Protein AF-A0A0E2Z113-F1 (afdb_monomer_lite)

Secondary structure (DSSP, 8-state):
-TT-S-TTS-HHHIIIII-HHHHHHHH---HHHHHHHHTTTSS-HHHHHHHHHHHHHHHHHHHHTTT--TTTT--EE-SS-EE-HHHHHHHHS---TT--

Radius of gyration: 14.97 Å; chains: 1; bounding box: 35×29×43 Å

pLDDT: mean 90.18, std 9.22, range [44.09, 97.31]

Sequence (100 aa):
MYLTDYRERTLKDVITQLEPGLFKKVTGLTQPDFQLLVSPRIFNSALMNDAVYKLKRYEDASLSYTGINPHEGEDVGLYDTVLSEKEVKIVYENIPAHAA

Foldseek 3Di:
DPPDPPQQAAQQCCCQPVPVVVVCVVPVDHPVRVVVCPVVPVPPQVVQQVVQVVVVVVVQVVQVVVVDRPQPQHWHHTNHDTHGPLRCCVPPVVDDSPPD

Structure (mmCIF, N/CA/C/O backbone):
data_AF-A0A0E2Z113-F1
#
_entry.id   AF-A0A0E2Z113-F1
#
loop_
_atom_site.group_PDB
_atom_site.id
_atom_site.type_symbol
_atom_site.label_atom_id
_atom_site.label_alt_id
_atom_site.label_comp_id
_atom_site.label_asym_id
_atom_site.label_entity_id
_atom_site.label_seq_id
_atom_site.pdbx_PDB_ins_code
_atom_site.Cartn_x
_atom_site.Cartn_y
_atom_site.Cartn_z
_atom_site.occupancy
_atom_site.B_iso_or_equiv
_atom_site.auth_seq_id
_atom_site.auth_comp_id
_atom_site.auth_asym_id
_atom_site.auth_atom_id
_atom_site.pdbx_PDB_model_num
ATOM 1 N N . MET A 1 1 ? 2.444 -7.348 2.155 1.00 77.06 1 MET A N 1
ATOM 2 C CA . MET A 1 1 ? 3.659 -7.830 1.473 1.00 77.06 1 MET A CA 1
ATOM 3 C C . MET A 1 1 ? 4.112 -9.171 2.028 1.00 77.06 1 MET A C 1
ATOM 5 O O . MET A 1 1 ? 3.849 -10.143 1.358 1.00 77.06 1 MET A O 1
ATOM 9 N N . TYR A 1 2 ? 4.668 -9.268 3.241 1.00 86.25 2 TYR A N 1
ATOM 10 C CA . TYR A 1 2 ? 5.238 -10.541 3.740 1.00 86.25 2 TYR A CA 1
ATOM 11 C C . TYR A 1 2 ? 4.255 -11.546 4.358 1.00 86.25 2 TYR A C 1
ATOM 13 O O . TYR A 1 2 ? 4.590 -12.710 4.534 1.00 86.25 2 TYR A O 1
ATOM 21 N N . LEU A 1 3 ? 3.076 -11.084 4.780 1.00 91.88 3 LEU A N 1
ATOM 22 C CA . LEU A 1 3 ? 2.113 -11.892 5.544 1.00 91.88 3 LEU A CA 1
ATOM 23 C C . LEU A 1 3 ? 0.885 -12.305 4.722 1.00 91.88 3 LEU A C 1
ATOM 25 O O . LEU A 1 3 ? -0.092 -12.766 5.299 1.00 91.88 3 LEU A O 1
ATOM 29 N N . THR A 1 4 ? 0.911 -12.059 3.414 1.00 92.75 4 THR A N 1
ATOM 30 C CA . THR A 1 4 ? -0.223 -12.225 2.503 1.00 92.75 4 THR A CA 1
ATOM 31 C C . THR A 1 4 ? 0.264 -12.841 1.204 1.00 92.75 4 THR A C 1
ATOM 33 O O . THR A 1 4 ? 1.306 -12.427 0.694 1.00 92.75 4 THR A O 1
ATOM 36 N N . ASP A 1 5 ? -0.518 -13.756 0.640 1.00 92.75 5 ASP A N 1
ATOM 37 C CA . ASP A 1 5 ? -0.265 -14.310 -0.695 1.00 92.75 5 ASP A CA 1
ATOM 38 C C . ASP A 1 5 ? -0.701 -13.337 -1.808 1.00 92.75 5 ASP A C 1
ATOM 40 O O . ASP A 1 5 ? -0.353 -13.497 -2.973 1.00 92.75 5 ASP A O 1
ATOM 44 N N . TYR A 1 6 ? -1.427 -12.268 -1.462 1.00 94.69 6 TYR A N 1
ATOM 45 C CA . TYR A 1 6 ? -1.913 -11.257 -2.402 1.00 94.69 6 TYR A CA 1
ATOM 46 C C . TYR A 1 6 ? -0.925 -10.094 -2.574 1.00 94.69 6 TYR A C 1
ATOM 48 O O . TYR A 1 6 ? -1.343 -8.939 -2.689 1.00 94.69 6 TYR A O 1
ATOM 56 N N . ARG A 1 7 ? 0.389 -10.370 -2.565 1.00 93.06 7 ARG A N 1
ATOM 57 C CA . ARG A 1 7 ? 1.453 -9.345 -2.598 1.00 93.06 7 ARG A CA 1
ATOM 58 C C . ARG A 1 7 ? 1.273 -8.356 -3.750 1.00 93.06 7 ARG A C 1
ATOM 60 O O . ARG A 1 7 ? 1.441 -7.158 -3.528 1.00 93.06 7 ARG A O 1
ATOM 67 N N . GLU A 1 8 ? 0.902 -8.847 -4.932 1.00 95.00 8 GLU A N 1
ATOM 68 C CA . GLU A 1 8 ? 0.750 -8.053 -6.160 1.00 95.00 8 GLU A CA 1
ATOM 69 C C . GLU A 1 8 ? -0.658 -7.499 -6.409 1.00 95.00 8 GLU A C 1
ATOM 71 O O . GLU A 1 8 ? -0.930 -6.874 -7.433 1.00 95.00 8 GLU A O 1
ATOM 76 N N . ARG A 1 9 ? -1.570 -7.641 -5.443 1.00 96.19 9 ARG A N 1
ATOM 77 C CA . ARG A 1 9 ? -2.796 -6.832 -5.408 1.00 96.19 9 ARG A CA 1
ATOM 78 C C . ARG A 1 9 ? -2.505 -5.470 -4.785 1.00 96.19 9 ARG A C 1
ATOM 80 O O . ARG A 1 9 ? -1.490 -5.281 -4.117 1.00 96.19 9 ARG A O 1
ATOM 87 N N . THR A 1 10 ? -3.412 -4.511 -4.979 1.00 96.88 10 THR A N 1
ATOM 88 C CA . THR A 1 10 ? -3.267 -3.212 -4.315 1.00 96.88 10 THR A CA 1
ATOM 89 C C . THR A 1 10 ? -3.334 -3.402 -2.800 1.00 96.88 10 THR A C 1
ATOM 91 O O . THR A 1 10 ? -4.167 -4.158 -2.290 1.00 96.88 10 THR A O 1
ATOM 94 N N . LEU A 1 11 ? -2.473 -2.711 -2.051 1.00 95.56 11 LEU A N 1
ATOM 95 C CA . LEU A 1 11 ? -2.482 -2.790 -0.589 1.00 95.56 11 LEU A CA 1
ATOM 96 C C . LEU A 1 11 ? -3.854 -2.396 -0.024 1.00 95.56 11 LEU A C 1
ATOM 98 O O . LEU A 1 11 ? -4.318 -2.979 0.955 1.00 95.56 11 LEU A O 1
ATOM 102 N N . LYS A 1 12 ? -4.525 -1.436 -0.663 1.00 95.44 12 LYS A N 1
ATOM 103 C CA . LYS A 1 12 ? -5.878 -1.016 -0.309 1.00 95.44 12 LYS A CA 1
ATOM 104 C C . LYS A 1 12 ? -6.892 -2.155 -0.449 1.00 95.44 12 LYS A C 1
ATOM 106 O O . LYS A 1 12 ? -7.703 -2.331 0.461 1.00 95.44 12 LYS A O 1
ATOM 111 N N . ASP A 1 13 ? -6.834 -2.954 -1.511 1.00 96.06 13 ASP A N 1
ATOM 112 C CA . ASP A 1 13 ? -7.718 -4.117 -1.680 1.00 96.06 13 ASP A CA 1
ATOM 113 C C . ASP A 1 13 ? -7.380 -5.237 -0.698 1.00 96.06 13 ASP A C 1
ATOM 115 O O . ASP A 1 13 ? -8.287 -5.869 -0.157 1.00 96.06 13 ASP A O 1
ATOM 119 N N . VAL A 1 14 ? -6.097 -5.442 -0.389 1.00 95.94 14 VAL A N 1
ATOM 120 C CA . VAL A 1 14 ? -5.690 -6.395 0.654 1.00 95.94 14 VAL A CA 1
ATOM 121 C C . VAL A 1 14 ? -6.298 -6.009 2.004 1.00 95.94 14 VAL A C 1
ATOM 123 O O . VAL A 1 14 ? -6.859 -6.855 2.697 1.00 95.94 14 VAL A O 1
ATOM 126 N N . ILE A 1 15 ? -6.258 -4.722 2.354 1.00 94.88 15 ILE A N 1
ATOM 127 C CA . ILE A 1 15 ? -6.796 -4.205 3.620 1.00 94.88 15 ILE A CA 1
ATOM 128 C C . ILE A 1 15 ? -8.329 -4.253 3.665 1.00 94.88 15 ILE A C 1
ATOM 130 O O . ILE A 1 15 ? -8.902 -4.533 4.718 1.00 94.88 15 ILE A O 1
ATOM 134 N N . THR A 1 16 ? -9.003 -3.937 2.559 1.00 95.31 16 THR A N 1
ATOM 135 C CA . THR A 1 16 ? -10.460 -3.709 2.561 1.00 95.31 16 THR A CA 1
ATOM 136 C C . THR A 1 16 ? -11.278 -4.911 2.095 1.00 95.31 16 THR A C 1
ATOM 138 O O . THR A 1 16 ? -12.406 -5.087 2.549 1.00 95.31 16 THR A O 1
ATOM 141 N N . GLN 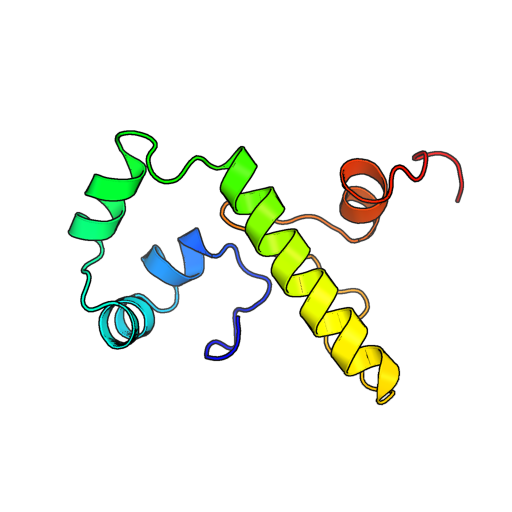A 1 17 ? -10.729 -5.759 1.226 1.00 95.38 17 GLN A N 1
ATOM 142 C CA . GLN A 1 17 ? -11.484 -6.819 0.553 1.00 95.38 17 GLN A CA 1
ATOM 143 C C . GLN A 1 17 ? -10.912 -8.211 0.820 1.00 95.38 17 GLN A C 1
ATOM 145 O O . GLN A 1 17 ? -11.658 -9.106 1.209 1.00 95.38 17 GLN A O 1
ATOM 150 N N . LEU A 1 18 ? -9.605 -8.403 0.624 1.00 96.38 18 LEU A N 1
ATOM 151 C CA . LEU A 1 18 ? -9.014 -9.745 0.600 1.00 96.38 18 LEU A CA 1
ATOM 152 C C . LEU A 1 18 ? -8.714 -10.265 2.007 1.00 96.38 18 LEU A C 1
ATOM 154 O O . LEU A 1 18 ? -9.104 -11.377 2.348 1.00 96.38 18 LEU A O 1
ATOM 158 N N . GLU A 1 19 ? -8.055 -9.459 2.844 1.00 96.44 19 GLU A N 1
ATOM 159 C CA . GLU A 1 19 ? -7.602 -9.883 4.173 1.00 96.44 19 GLU A CA 1
ATOM 160 C C . GLU A 1 19 ? -7.783 -8.804 5.263 1.00 96.44 19 GLU A C 1
ATOM 162 O O . GLU A 1 19 ? -6.845 -8.473 6.001 1.00 96.44 19 GLU A O 1
ATOM 167 N N . PRO A 1 20 ? -9.009 -8.286 5.476 1.00 95.81 20 PRO A N 1
ATOM 168 C CA . PRO A 1 20 ? -9.261 -7.283 6.515 1.00 95.81 20 PRO A CA 1
ATOM 169 C C . PRO A 1 20 ? -8.943 -7.788 7.934 1.00 95.81 20 PRO A C 1
ATOM 171 O O . PRO A 1 20 ? -8.573 -7.010 8.817 1.00 95.81 20 PRO A O 1
ATOM 174 N N . GLY A 1 21 ? -9.050 -9.102 8.165 1.00 96.62 21 GLY A N 1
ATOM 175 C CA . GLY A 1 21 ? -8.669 -9.729 9.431 1.00 96.62 21 GLY A CA 1
ATOM 176 C C . GLY A 1 21 ? -7.165 -9.649 9.710 1.00 96.62 21 GLY A C 1
ATOM 177 O O . GLY A 1 21 ? -6.771 -9.396 10.850 1.00 96.62 21 GLY A O 1
ATOM 178 N N . LEU A 1 22 ? -6.328 -9.798 8.676 1.00 95.81 22 LEU A N 1
ATOM 179 C CA . LEU A 1 22 ? -4.877 -9.661 8.793 1.00 95.81 22 LEU A CA 1
ATOM 180 C C . LEU A 1 22 ? -4.496 -8.217 9.132 1.00 95.81 22 LEU A C 1
ATOM 182 O O . LEU A 1 22 ? -3.714 -7.996 10.056 1.00 95.81 22 LEU A O 1
ATOM 186 N N . PHE A 1 23 ? -5.104 -7.236 8.455 1.00 95.62 23 PHE A N 1
ATOM 187 C CA . PHE A 1 23 ? -4.889 -5.818 8.755 1.00 95.62 23 PHE A CA 1
ATOM 188 C C . PHE A 1 23 ? -5.205 -5.493 10.220 1.00 95.62 23 PHE A C 1
ATOM 190 O O . PHE A 1 23 ? -4.368 -4.908 10.914 1.00 95.62 23 PHE A O 1
ATOM 197 N N . LYS A 1 24 ? -6.364 -5.943 10.721 1.00 96.75 24 LYS A N 1
ATOM 198 C CA . LYS A 1 24 ? -6.744 -5.752 12.127 1.00 96.75 24 LYS A CA 1
ATOM 199 C C . LYS A 1 24 ? -5.785 -6.454 13.084 1.00 96.75 24 LYS A C 1
ATOM 201 O O . LYS A 1 24 ? -5.440 -5.890 14.116 1.00 96.75 24 LYS A O 1
ATOM 206 N N . LYS A 1 25 ? -5.331 -7.665 12.757 1.00 97.00 25 LYS A N 1
ATOM 207 C CA . LYS A 1 25 ? -4.379 -8.413 13.590 1.00 97.00 25 LYS A CA 1
ATOM 208 C C . LYS A 1 25 ? -3.029 -7.700 13.712 1.00 97.00 25 LYS A C 1
ATOM 210 O O . LYS A 1 25 ? -2.450 -7.705 14.791 1.00 97.00 25 LYS A O 1
ATOM 215 N N . VAL A 1 26 ? -2.533 -7.111 12.624 1.00 95.25 26 VAL A N 1
ATOM 216 C CA . VAL A 1 26 ? -1.212 -6.461 12.585 1.00 95.25 26 VAL A CA 1
ATOM 217 C C . VAL A 1 26 ? -1.250 -5.045 13.160 1.00 95.25 26 VAL A C 1
ATOM 219 O O . VAL A 1 26 ? -0.330 -4.652 13.867 1.00 95.25 26 VAL A O 1
ATOM 222 N N . THR A 1 27 ? -2.297 -4.272 12.863 1.00 94.50 27 THR A N 1
ATOM 223 C CA . THR A 1 27 ? -2.363 -2.841 13.217 1.00 94.50 27 THR A CA 1
ATOM 224 C C . THR A 1 27 ? -3.255 -2.539 14.419 1.00 94.50 27 THR A C 1
ATOM 226 O O . THR A 1 27 ? -3.157 -1.462 14.999 1.00 94.50 27 THR A O 1
ATOM 229 N N . GLY A 1 28 ? -4.159 -3.453 14.776 1.00 97.00 28 GLY A N 1
ATOM 230 C CA . GLY A 1 28 ? -5.238 -3.210 15.734 1.00 97.00 28 GLY A CA 1
ATOM 231 C C . GLY A 1 28 ? -6.418 -2.402 15.174 1.00 97.00 28 GLY A C 1
ATOM 232 O O . GLY A 1 28 ? -7.436 -2.291 15.853 1.00 97.00 28 GLY A O 1
ATOM 233 N N . LEU A 1 29 ? -6.320 -1.871 13.950 1.00 96.38 29 LEU A N 1
ATOM 234 C CA . LEU A 1 29 ? -7.321 -0.985 13.353 1.00 96.38 29 LEU A CA 1
ATOM 235 C C . LEU A 1 29 ? -8.415 -1.752 12.603 1.00 96.38 29 LEU A C 1
ATOM 237 O O . LEU A 1 29 ? -8.186 -2.813 12.019 1.00 96.38 29 LEU A O 1
ATOM 241 N N . THR A 1 30 ? -9.623 -1.196 12.591 1.00 96.12 30 THR A N 1
ATOM 242 C CA . THR A 1 30 ? -10.744 -1.703 11.791 1.00 96.12 30 THR A CA 1
ATOM 243 C C . THR A 1 30 ? -10.797 -1.041 10.409 1.00 96.12 30 THR A C 1
ATOM 245 O O . THR A 1 30 ? -10.127 -0.042 10.150 1.00 96.12 30 THR A O 1
ATOM 248 N N . GLN A 1 31 ? -11.610 -1.582 9.494 1.00 93.94 31 GLN A N 1
ATOM 249 C CA . GLN A 1 31 ? -11.822 -0.954 8.183 1.00 93.94 31 GLN A CA 1
ATOM 250 C C . GLN A 1 31 ? -12.418 0.468 8.281 1.00 93.94 31 GLN A C 1
ATOM 252 O O . GLN A 1 31 ? -11.941 1.345 7.558 1.00 93.94 31 GLN A O 1
ATOM 257 N N . PRO A 1 32 ? -13.398 0.751 9.170 1.00 95.44 32 PRO A N 1
ATOM 258 C CA . PRO A 1 32 ? -13.821 2.124 9.444 1.00 95.44 32 PRO A CA 1
ATOM 259 C C . PRO A 1 32 ? -12.678 3.047 9.882 1.00 95.44 32 PRO A C 1
ATOM 261 O O . PRO A 1 32 ? -12.562 4.147 9.347 1.00 95.44 32 PRO A O 1
ATOM 264 N N . ASP A 1 33 ? -11.796 2.596 10.782 1.00 94.69 33 ASP A N 1
ATOM 265 C CA . ASP A 1 33 ? -10.642 3.395 11.226 1.00 94.69 33 ASP A CA 1
ATOM 266 C C . ASP A 1 33 ? -9.698 3.695 10.059 1.00 94.69 33 ASP A C 1
ATOM 268 O O . ASP A 1 33 ? -9.259 4.829 9.875 1.00 94.69 33 ASP A O 1
ATOM 272 N N . PHE A 1 34 ? -9.433 2.694 9.214 1.00 93.31 34 PHE A N 1
ATOM 273 C CA . PHE A 1 34 ? -8.649 2.883 7.998 1.00 93.31 34 PHE A CA 1
ATOM 274 C C . PHE A 1 34 ? -9.274 3.943 7.082 1.00 93.31 34 PHE A C 1
ATOM 276 O O . PHE A 1 34 ? -8.567 4.827 6.598 1.00 93.31 34 PHE A O 1
ATOM 283 N N . GLN A 1 35 ? -10.596 3.930 6.891 1.00 91.94 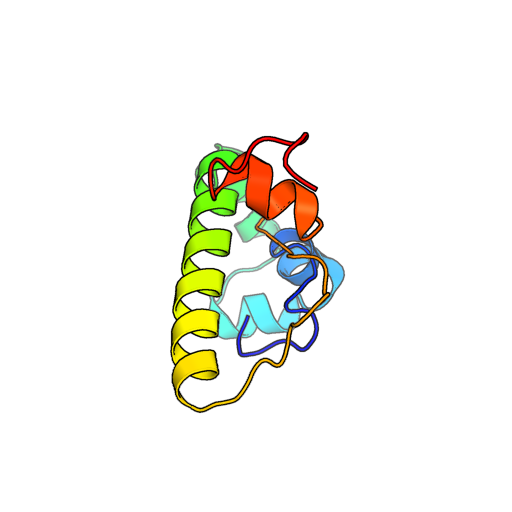35 GLN A N 1
ATOM 284 C CA . GLN A 1 35 ? -11.268 4.947 6.077 1.00 91.94 35 GLN A CA 1
ATOM 285 C C . GLN A 1 35 ? -11.193 6.352 6.680 1.00 91.94 35 GLN A C 1
ATOM 287 O O . GLN A 1 35 ? -11.080 7.330 5.935 1.00 91.94 35 GLN A O 1
ATOM 292 N N . LEU A 1 36 ? -11.185 6.475 8.009 1.00 93.50 36 LEU A N 1
ATOM 293 C CA . LEU A 1 36 ? -10.952 7.754 8.683 1.00 93.50 36 LEU A CA 1
ATOM 294 C C . LEU A 1 36 ? -9.530 8.287 8.470 1.00 93.50 36 LEU A C 1
ATOM 296 O O . LEU A 1 36 ? -9.342 9.497 8.509 1.00 93.50 36 LEU A O 1
ATOM 300 N N . LEU A 1 37 ? -8.545 7.425 8.203 1.00 90.12 37 LEU A N 1
ATOM 301 C CA . LEU A 1 37 ? -7.183 7.837 7.840 1.00 90.12 37 LEU A CA 1
ATOM 302 C C . LEU A 1 37 ? -7.068 8.201 6.351 1.00 90.12 37 LEU A C 1
ATOM 304 O O . LEU A 1 37 ? -6.362 9.139 5.980 1.00 90.12 37 LEU A O 1
ATOM 308 N N . VAL A 1 38 ? -7.796 7.502 5.480 1.00 89.94 38 VAL A N 1
ATOM 309 C CA . VAL A 1 38 ? -7.805 7.789 4.037 1.00 89.94 38 VAL A CA 1
ATOM 310 C C . VAL A 1 38 ? -8.532 9.104 3.727 1.00 89.94 38 VAL A C 1
ATOM 312 O O . VAL A 1 38 ? -8.042 9.907 2.934 1.00 89.94 38 VAL A O 1
ATOM 315 N N . SER A 1 39 ? -9.672 9.361 4.373 1.00 88.81 39 SER A N 1
ATOM 316 C CA . SER A 1 39 ? -10.552 10.509 4.086 1.00 88.81 39 SER A CA 1
ATOM 317 C C . SER A 1 39 ? -9.869 11.888 4.168 1.00 88.81 39 SER A C 1
ATOM 319 O O . SER A 1 39 ? -9.990 12.663 3.217 1.00 88.81 39 SER A O 1
ATOM 321 N N . PRO A 1 40 ? -9.103 12.223 5.226 1.00 89.31 40 PRO A N 1
ATOM 322 C CA . PRO A 1 40 ? -8.360 13.482 5.314 1.00 89.31 40 PRO A CA 1
ATOM 323 C C . PRO A 1 40 ? -7.061 13.488 4.488 1.00 89.31 40 PRO A C 1
ATOM 325 O O . PRO A 1 40 ? -6.244 14.390 4.656 1.00 89.31 40 PRO A O 1
ATOM 328 N N . ARG A 1 41 ? -6.841 12.499 3.605 1.00 86.94 41 ARG A N 1
ATOM 329 C CA . ARG A 1 41 ? -5.607 12.309 2.820 1.00 86.94 41 ARG A CA 1
ATOM 330 C C . ARG A 1 41 ? -4.340 12.152 3.666 1.00 86.94 41 ARG A C 1
ATOM 332 O O . ARG A 1 41 ? -3.252 12.462 3.181 1.00 86.94 41 ARG A O 1
ATOM 339 N N . ILE A 1 42 ? -4.450 11.632 4.893 1.00 88.56 42 ILE A N 1
ATOM 340 C CA . ILE A 1 42 ? -3.260 11.219 5.659 1.00 88.56 42 ILE A CA 1
ATOM 341 C C . ILE A 1 42 ? -2.506 10.153 4.852 1.00 88.56 42 ILE A C 1
ATOM 343 O O . ILE A 1 42 ? -1.289 10.230 4.703 1.00 88.56 42 ILE A O 1
ATOM 347 N N . PHE A 1 43 ? -3.240 9.224 4.234 1.00 88.81 43 PHE A N 1
ATOM 348 C CA . PHE A 1 43 ? -2.706 8.358 3.186 1.00 88.81 43 PHE A CA 1
ATOM 349 C C . PHE A 1 43 ? -2.898 8.998 1.813 1.00 88.81 43 PHE A C 1
ATOM 351 O O . PHE A 1 43 ? -3.918 8.831 1.149 1.00 88.81 43 PHE A O 1
ATOM 358 N N . ASN A 1 44 ? -1.893 9.764 1.397 1.00 91.62 44 ASN A N 1
ATOM 359 C CA . ASN A 1 44 ? -1.813 10.296 0.045 1.00 91.62 44 ASN A CA 1
ATOM 360 C C . ASN A 1 44 ? -1.415 9.181 -0.934 1.00 91.62 44 ASN A C 1
ATOM 362 O O . ASN A 1 44 ? -0.299 8.672 -0.854 1.00 91.62 44 ASN A O 1
ATOM 366 N N . SER A 1 45 ? -2.294 8.844 -1.881 1.00 93.31 45 SER A N 1
ATOM 367 C CA . SER A 1 45 ? -2.069 7.752 -2.837 1.00 93.31 45 SER A CA 1
ATOM 368 C C . SER A 1 45 ? -0.761 7.857 -3.619 1.00 93.31 45 SER A C 1
ATOM 370 O O . SER A 1 45 ? -0.077 6.854 -3.772 1.00 93.31 45 SER A O 1
ATOM 372 N N . ALA A 1 46 ? -0.368 9.048 -4.081 1.00 92.50 46 ALA A N 1
ATOM 373 C CA . ALA A 1 46 ? 0.852 9.200 -4.875 1.00 92.50 46 ALA A CA 1
ATOM 374 C C . ALA A 1 46 ? 2.105 8.876 -4.048 1.00 92.50 46 ALA A C 1
ATOM 376 O O . ALA A 1 46 ? 2.956 8.103 -4.485 1.00 92.50 46 ALA A O 1
ATOM 377 N N . LEU A 1 47 ? 2.179 9.411 -2.824 1.00 94.56 47 LEU A N 1
ATOM 378 C CA . LEU A 1 47 ? 3.281 9.124 -1.902 1.00 94.56 47 LEU A CA 1
ATOM 379 C C . LEU A 1 47 ? 3.273 7.662 -1.446 1.00 94.56 47 LEU A C 1
ATOM 381 O O . LEU A 1 47 ? 4.327 7.046 -1.332 1.00 94.56 47 LEU A O 1
ATOM 385 N N . MET A 1 48 ? 2.090 7.095 -1.209 1.00 96.19 48 MET A N 1
ATOM 386 C CA . MET A 1 48 ? 1.951 5.702 -0.794 1.00 96.19 48 MET A CA 1
ATOM 387 C C . MET A 1 48 ? 2.323 4.727 -1.914 1.00 96.19 48 MET A C 1
ATOM 389 O O . MET A 1 48 ? 3.004 3.744 -1.641 1.00 96.19 48 MET A O 1
ATOM 393 N N . ASN A 1 49 ? 1.943 4.997 -3.166 1.00 96.62 49 ASN A N 1
ATOM 394 C CA . ASN A 1 49 ? 2.339 4.179 -4.314 1.00 96.62 49 ASN A CA 1
ATOM 395 C C . ASN A 1 49 ? 3.861 4.165 -4.484 1.00 96.62 49 ASN A C 1
ATOM 397 O O . ASN A 1 49 ? 4.452 3.096 -4.608 1.00 96.62 49 ASN A O 1
ATOM 401 N N . ASP A 1 50 ? 4.501 5.334 -4.410 1.00 95.62 50 ASP A N 1
ATOM 402 C CA . ASP A 1 50 ? 5.961 5.456 -4.454 1.00 95.62 50 ASP A CA 1
ATOM 403 C C . ASP A 1 50 ? 6.650 4.726 -3.286 1.00 95.62 50 ASP A C 1
ATOM 405 O O . ASP A 1 50 ? 7.612 3.985 -3.491 1.00 95.62 50 ASP A O 1
ATOM 409 N N . ALA A 1 51 ? 6.128 4.866 -2.064 1.00 95.50 51 ALA A N 1
ATOM 410 C CA . ALA A 1 51 ? 6.673 4.192 -0.889 1.00 95.50 51 ALA A CA 1
ATOM 411 C C . ALA A 1 51 ? 6.543 2.661 -0.971 1.00 95.50 51 ALA A C 1
ATOM 413 O O . ALA A 1 51 ? 7.509 1.950 -0.687 1.00 95.50 51 ALA A O 1
ATOM 414 N N . VAL A 1 52 ? 5.374 2.149 -1.377 1.00 95.62 52 VAL A N 1
ATOM 415 C CA . VAL A 1 52 ? 5.142 0.706 -1.546 1.00 95.62 52 VAL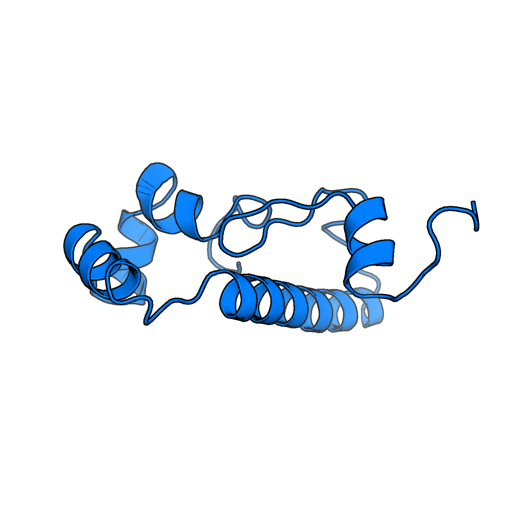 A CA 1
ATOM 416 C C . VAL A 1 52 ? 6.052 0.153 -2.635 1.00 95.62 52 VAL A C 1
ATOM 418 O O . VAL A 1 52 ? 6.730 -0.842 -2.392 1.00 95.62 52 VAL A O 1
ATOM 421 N N . TYR A 1 53 ? 6.135 0.823 -3.788 1.00 95.31 53 TYR A N 1
ATOM 422 C CA . TYR A 1 53 ? 7.026 0.419 -4.873 1.00 95.31 53 TYR A CA 1
ATOM 423 C C . TYR A 1 53 ? 8.483 0.311 -4.410 1.00 95.31 53 TYR A C 1
ATOM 425 O O . TYR A 1 53 ? 9.133 -0.714 -4.609 1.00 95.31 53 TYR A O 1
ATOM 433 N N . LYS A 1 54 ? 8.999 1.355 -3.749 1.00 93.94 54 LYS A N 1
ATOM 434 C CA . LYS A 1 54 ? 10.377 1.371 -3.244 1.00 93.94 54 LYS A CA 1
ATOM 435 C C . LYS A 1 54 ? 10.623 0.230 -2.265 1.00 93.94 54 LYS A C 1
ATOM 437 O O . LYS A 1 54 ? 11.653 -0.428 -2.367 1.00 93.94 54 LYS A O 1
ATOM 442 N N . LEU A 1 55 ? 9.677 -0.040 -1.363 1.00 93.56 55 LEU A N 1
ATOM 443 C CA . LEU A 1 55 ? 9.777 -1.158 -0.427 1.00 93.56 55 LEU A CA 1
ATOM 444 C C . LEU A 1 55 ? 9.913 -2.502 -1.162 1.00 93.56 55 LEU A C 1
ATOM 446 O O . LEU A 1 55 ? 10.813 -3.268 -0.825 1.00 93.56 55 LEU A O 1
ATOM 450 N N . LYS A 1 56 ? 9.086 -2.745 -2.193 1.00 93.00 56 LYS A N 1
ATOM 451 C CA . LYS A 1 56 ? 9.188 -3.938 -3.053 1.00 93.00 56 LYS A CA 1
ATOM 452 C C . LYS A 1 56 ? 10.545 -4.032 -3.727 1.00 93.00 56 LYS A C 1
ATOM 454 O O . LYS A 1 56 ? 11.219 -5.043 -3.614 1.00 93.00 56 LYS A O 1
ATOM 459 N N . ARG A 1 57 ? 10.992 -2.939 -4.347 1.00 90.88 57 ARG A N 1
ATOM 460 C CA . ARG A 1 57 ? 12.265 -2.900 -5.071 1.00 90.88 57 ARG A CA 1
ATOM 461 C C . ARG A 1 57 ? 13.458 -3.232 -4.172 1.00 90.88 57 ARG A C 1
ATOM 463 O O . ARG A 1 57 ? 14.368 -3.930 -4.609 1.00 90.88 57 ARG A O 1
ATOM 470 N N . TYR A 1 58 ? 13.473 -2.736 -2.934 1.00 89.38 58 TYR A N 1
ATOM 471 C CA . TYR A 1 58 ? 14.538 -3.057 -1.979 1.00 89.38 58 TYR A CA 1
ATOM 4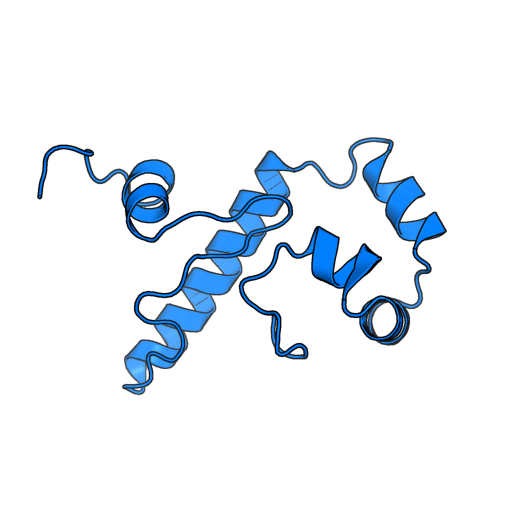72 C C . TYR A 1 58 ? 14.498 -4.522 -1.523 1.00 89.38 58 TYR A C 1
ATOM 474 O O . TYR A 1 58 ? 15.554 -5.138 -1.364 1.00 89.38 58 TYR A O 1
ATOM 482 N N . GLU A 1 59 ? 13.305 -5.085 -1.336 1.00 89.94 59 GLU A N 1
ATOM 483 C CA . GLU A 1 59 ? 13.123 -6.510 -1.045 1.00 89.94 59 GLU A CA 1
ATOM 484 C C . GLU A 1 59 ? 13.601 -7.379 -2.218 1.00 89.94 59 GLU A C 1
ATOM 486 O O . GLU A 1 59 ? 14.477 -8.225 -2.037 1.00 89.94 59 GLU A O 1
ATOM 491 N N . ASP A 1 60 ? 13.097 -7.122 -3.426 1.00 89.56 60 ASP A N 1
ATOM 492 C CA . ASP A 1 60 ? 13.403 -7.895 -4.632 1.00 89.56 60 ASP A CA 1
ATOM 493 C C . ASP A 1 60 ? 14.904 -7.848 -4.949 1.00 89.56 60 ASP A C 1
ATOM 495 O O . ASP A 1 60 ? 15.519 -8.877 -5.228 1.00 89.56 60 ASP A O 1
ATOM 499 N N . ALA A 1 61 ? 15.544 -6.679 -4.812 1.00 86.50 61 ALA A N 1
ATOM 500 C CA . ALA A 1 61 ? 16.993 -6.559 -4.960 1.00 86.50 61 ALA A CA 1
ATOM 501 C C . ALA A 1 61 ? 17.749 -7.431 -3.941 1.00 86.50 61 ALA A C 1
ATOM 503 O O . ALA A 1 61 ? 18.734 -8.082 -4.297 1.00 86.50 61 ALA A O 1
ATOM 504 N N . SER A 1 62 ? 17.266 -7.498 -2.697 1.00 85.44 62 SER A N 1
ATOM 505 C CA . SER A 1 62 ? 17.875 -8.320 -1.644 1.00 85.44 62 SER A CA 1
ATOM 506 C C . SER A 1 62 ? 17.741 -9.819 -1.937 1.00 85.44 62 SER A C 1
ATOM 508 O O . SER A 1 62 ? 18.688 -10.574 -1.716 1.00 85.44 62 SER A O 1
ATOM 510 N N . LEU A 1 63 ? 16.599 -10.252 -2.482 1.00 86.31 63 LEU A N 1
ATOM 511 C CA . LEU A 1 63 ? 16.352 -11.643 -2.879 1.00 86.31 63 LEU A CA 1
ATOM 512 C C . LEU A 1 63 ? 17.144 -12.034 -4.134 1.00 86.31 63 LEU A C 1
ATOM 514 O O . LEU A 1 63 ? 17.769 -13.098 -4.162 1.00 86.31 63 LEU A O 1
ATOM 518 N N . SER A 1 64 ? 17.214 -11.146 -5.128 1.00 87.12 64 SER A N 1
ATOM 519 C CA . SER A 1 64 ? 17.942 -11.386 -6.380 1.00 87.12 64 SER A CA 1
ATOM 520 C C . SER A 1 64 ? 19.431 -11.651 -6.151 1.00 87.12 64 SER A C 1
ATOM 522 O O . SER A 1 64 ? 20.016 -12.504 -6.816 1.00 87.12 64 SER A O 1
ATOM 524 N N . TYR A 1 65 ? 20.035 -11.006 -5.143 1.00 82.19 65 TYR A N 1
ATOM 525 C CA . TYR A 1 65 ? 21.432 -11.235 -4.766 1.00 82.19 65 TYR A CA 1
ATOM 526 C C . TYR A 1 65 ? 21.681 -12.675 -4.291 1.00 82.19 65 TYR A C 1
ATOM 528 O O . TYR A 1 65 ? 22.780 -13.205 -4.436 1.00 82.19 65 TYR A O 1
ATOM 536 N N . THR A 1 66 ? 20.649 -13.334 -3.760 1.00 88.56 66 THR A N 1
ATOM 537 C CA . THR A 1 66 ? 20.689 -14.749 -3.363 1.00 88.56 66 THR A CA 1
ATOM 538 C C . THR A 1 66 ? 20.304 -15.711 -4.493 1.00 88.56 66 THR A C 1
ATOM 540 O O . THR A 1 66 ? 20.299 -16.922 -4.287 1.00 88.56 66 THR A O 1
ATOM 543 N N . GLY A 1 67 ? 20.008 -15.190 -5.690 1.00 88.69 67 GLY A N 1
ATOM 544 C CA . GLY A 1 67 ? 19.586 -15.964 -6.859 1.00 88.69 67 GLY A CA 1
ATOM 545 C C . GLY A 1 67 ? 18.091 -16.292 -6.900 1.00 88.69 67 GLY A C 1
ATOM 546 O O . GLY A 1 67 ? 17.690 -17.165 -7.664 1.00 88.69 67 GLY A O 1
ATOM 547 N N . ILE A 1 68 ? 17.266 -15.623 -6.088 1.00 88.25 68 ILE A N 1
ATOM 548 C CA . ILE A 1 68 ? 15.819 -15.853 -6.013 1.00 88.25 68 ILE A CA 1
ATOM 549 C C . ILE A 1 68 ? 15.099 -14.652 -6.633 1.00 88.25 68 ILE A C 1
ATOM 551 O O . ILE A 1 68 ? 15.275 -13.528 -6.170 1.00 88.25 68 ILE A O 1
ATOM 555 N N . ASN A 1 69 ? 14.268 -14.889 -7.652 1.00 86.25 69 ASN A N 1
ATOM 556 C CA . ASN A 1 69 ? 13.394 -13.873 -8.244 1.00 86.25 69 ASN A CA 1
ATOM 557 C C . ASN A 1 69 ? 11.942 -14.384 -8.286 1.00 86.25 69 ASN A C 1
ATOM 559 O O . ASN A 1 69 ? 11.510 -14.938 -9.295 1.00 86.25 69 ASN A O 1
ATOM 563 N N . PRO A 1 70 ? 11.202 -14.289 -7.169 1.00 83.38 70 PRO A N 1
ATOM 564 C CA . PRO A 1 70 ? 9.902 -14.941 -7.047 1.00 83.38 70 PRO A CA 1
ATOM 565 C C . PRO A 1 70 ? 8.778 -14.223 -7.806 1.00 83.38 70 PRO A C 1
ATOM 567 O O . PRO A 1 70 ? 7.738 -14.830 -8.023 1.00 83.38 70 PRO A O 1
ATOM 570 N N . HIS A 1 71 ? 8.990 -12.968 -8.213 1.00 84.81 71 HIS A N 1
ATOM 571 C CA . HIS A 1 71 ? 7.972 -12.097 -8.819 1.00 84.81 71 HIS A CA 1
ATOM 572 C C . HIS A 1 71 ? 8.325 -11.695 -10.258 1.00 84.81 71 HIS A C 1
ATOM 574 O O . HIS A 1 71 ? 7.885 -10.661 -10.759 1.00 84.81 71 HIS A O 1
ATOM 580 N N . GLU A 1 72 ? 9.170 -12.481 -10.928 1.00 85.81 72 GLU A N 1
ATOM 581 C CA . GLU A 1 72 ? 9.579 -12.190 -12.300 1.00 85.81 72 GLU A CA 1
ATOM 582 C C . GLU A 1 72 ? 8.389 -12.252 -13.264 1.00 85.81 72 GLU A C 1
ATOM 584 O O . GLU A 1 72 ? 7.691 -13.262 -13.344 1.00 85.81 72 GLU A O 1
ATOM 589 N N . GLY A 1 73 ? 8.177 -11.175 -14.023 1.00 86.38 73 GLY A N 1
ATOM 590 C CA . GLY A 1 73 ? 7.098 -11.085 -15.008 1.00 86.38 73 GLY A CA 1
ATOM 591 C C . GLY A 1 73 ? 5.696 -10.887 -14.419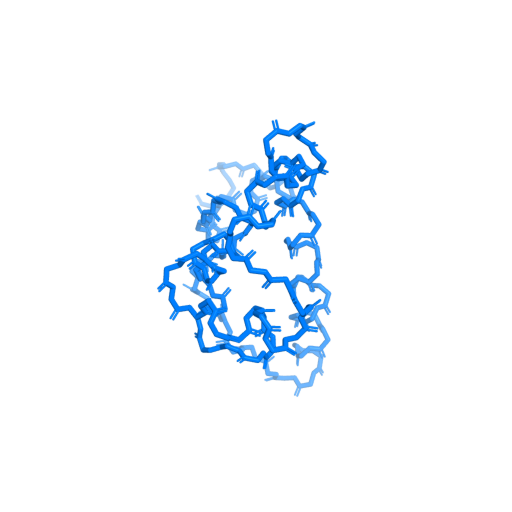 1.00 86.38 73 GLY A C 1
ATOM 592 O O . GLY A 1 73 ? 4.733 -10.857 -15.184 1.00 86.38 73 GLY A O 1
ATOM 593 N N . GLU A 1 74 ? 5.564 -10.739 -13.098 1.00 91.69 74 GLU A N 1
ATOM 594 C CA . GLU A 1 74 ? 4.301 -10.365 -12.458 1.00 91.69 74 GLU A CA 1
ATOM 595 C C . GLU A 1 74 ? 4.049 -8.854 -12.572 1.00 91.69 74 GLU A C 1
ATOM 597 O O . GLU A 1 74 ? 4.976 -8.039 -12.624 1.00 91.69 74 GLU A O 1
ATOM 602 N N . ASP A 1 75 ? 2.773 -8.467 -12.587 1.00 95.31 75 ASP A N 1
ATOM 603 C CA . ASP A 1 75 ? 2.403 -7.067 -12.396 1.00 95.31 75 ASP A CA 1
ATOM 604 C C . ASP A 1 75 ? 2.736 -6.632 -10.963 1.00 95.31 75 ASP A C 1
ATOM 606 O O . ASP A 1 75 ? 2.639 -7.411 -10.020 1.00 95.31 75 ASP A O 1
ATOM 610 N N . VAL A 1 76 ? 3.082 -5.360 -10.788 1.00 95.25 76 VAL A N 1
ATOM 611 C CA . VAL A 1 76 ? 3.495 -4.792 -9.508 1.00 95.25 76 VAL A CA 1
ATOM 612 C C . VAL A 1 76 ? 2.324 -4.086 -8.832 1.00 95.25 76 VAL A C 1
ATOM 614 O O . VAL A 1 76 ? 1.916 -2.987 -9.220 1.00 95.25 76 VAL A O 1
ATOM 617 N N . GLY A 1 77 ? 1.799 -4.702 -7.775 1.00 96.44 77 GLY A N 1
ATOM 618 C CA . GLY A 1 77 ? 0.763 -4.114 -6.925 1.00 96.44 77 GLY A CA 1
ATOM 619 C C . GLY A 1 77 ? 1.315 -3.017 -6.014 1.00 96.44 77 GLY A C 1
ATOM 620 O O . GLY A 1 77 ? 2.236 -3.260 -5.233 1.00 96.44 77 GLY A O 1
ATOM 621 N N . LEU A 1 78 ? 0.746 -1.813 -6.085 1.00 97.00 78 LEU A N 1
ATOM 622 C CA . LEU A 1 78 ? 1.125 -0.659 -5.265 1.00 97.00 78 LEU A CA 1
ATOM 623 C C . LEU A 1 78 ? 0.113 -0.425 -4.132 1.00 97.00 78 LEU A C 1
ATOM 625 O O . LEU A 1 78 ? -0.503 -1.361 -3.620 1.00 97.00 78 LEU A O 1
ATOM 629 N N . TYR A 1 79 ? -0.041 0.820 -3.678 1.00 96.56 79 TYR A N 1
ATOM 630 C CA . TYR A 1 79 ? -1.006 1.154 -2.638 1.00 96.56 79 TYR A CA 1
ATOM 631 C C . TYR A 1 79 ? -2.448 1.062 -3.147 1.00 96.56 79 TYR A C 1
ATOM 633 O O . TYR A 1 79 ? -3.255 0.359 -2.540 1.00 96.56 79 TYR A O 1
ATOM 641 N N . ASP A 1 80 ? -2.767 1.739 -4.250 1.00 96.56 80 ASP A N 1
ATOM 642 C CA . ASP A 1 80 ? -4.108 1.752 -4.855 1.00 96.56 80 ASP A CA 1
ATOM 643 C C . ASP A 1 80 ? -4.114 1.552 -6.378 1.00 96.56 80 ASP A C 1
ATOM 645 O O . ASP A 1 80 ? -5.175 1.575 -6.999 1.00 96.56 80 ASP A O 1
ATOM 649 N N . THR A 1 81 ? -2.948 1.309 -6.973 1.00 97.06 81 THR A N 1
ATOM 650 C CA . THR A 1 81 ? -2.783 0.998 -8.395 1.00 97.06 81 THR A CA 1
ATOM 651 C C . THR A 1 81 ? -1.984 -0.287 -8.583 1.00 97.06 81 THR A C 1
ATOM 653 O O . THR A 1 81 ? -1.311 -0.762 -7.670 1.00 97.06 81 THR A O 1
ATOM 656 N N . VAL A 1 82 ? -2.073 -0.863 -9.777 1.00 97.31 82 VAL A N 1
ATOM 657 C CA . VAL A 1 82 ? -1.233 -1.976 -10.230 1.00 97.31 82 VAL A CA 1
ATOM 658 C C . VAL A 1 82 ? -0.550 -1.515 -11.510 1.00 97.31 82 VAL A C 1
ATOM 660 O O . VAL A 1 82 ? -1.204 -0.878 -12.336 1.00 97.31 82 VAL A O 1
ATOM 663 N N . LEU A 1 83 ? 0.744 -1.791 -11.649 1.00 96.50 83 LEU A N 1
ATOM 664 C CA . LEU A 1 83 ? 1.528 -1.441 -12.831 1.00 96.50 83 LEU A CA 1
ATOM 665 C C . LEU A 1 83 ? 2.137 -2.691 -13.450 1.00 96.50 83 LEU A C 1
ATOM 667 O O . LEU A 1 83 ? 2.736 -3.496 -12.749 1.00 96.50 83 LEU A O 1
ATOM 671 N N . SER A 1 84 ? 2.075 -2.805 -14.767 1.00 94.94 84 SER A N 1
ATOM 672 C CA . SER A 1 84 ? 2.869 -3.789 -15.500 1.00 94.94 84 SER A CA 1
ATOM 673 C C . SER A 1 84 ? 4.364 -3.470 -15.427 1.00 94.94 84 SER A C 1
ATOM 675 O O . SER A 1 84 ? 4.772 -2.322 -15.224 1.00 94.94 84 SER A O 1
ATOM 677 N N . GLU A 1 85 ? 5.212 -4.467 -15.687 1.00 89.56 85 GLU A N 1
ATOM 678 C CA . GLU A 1 85 ? 6.673 -4.295 -15.715 1.00 89.56 85 GLU A CA 1
ATOM 679 C C . GLU A 1 85 ? 7.116 -3.143 -16.644 1.00 89.56 85 GLU A C 1
ATOM 681 O O . GLU A 1 85 ? 8.030 -2.376 -16.332 1.00 89.56 85 GLU A O 1
ATOM 686 N N . LYS A 1 86 ? 6.434 -2.970 -17.784 1.00 90.56 86 LYS A N 1
ATOM 687 C CA . LYS A 1 86 ? 6.714 -1.879 -18.732 1.00 90.56 86 LYS A CA 1
ATOM 688 C C . LYS A 1 86 ? 6.390 -0.510 -18.140 1.00 90.56 86 LYS A C 1
ATOM 690 O O . LYS A 1 86 ? 7.173 0.424 -18.300 1.00 90.56 86 LYS A O 1
ATOM 695 N N . GLU A 1 87 ? 5.255 -0.386 -17.460 1.00 93.44 87 GLU A N 1
ATOM 696 C CA . GLU A 1 87 ? 4.855 0.864 -16.810 1.00 93.44 87 GLU A CA 1
ATOM 697 C C . GLU A 1 87 ? 5.801 1.214 -15.664 1.00 93.44 87 GLU A C 1
ATOM 699 O O . GLU A 1 87 ? 6.194 2.370 -15.534 1.00 93.44 87 GLU A O 1
ATOM 704 N N . VAL A 1 88 ? 6.249 0.221 -14.892 1.00 91.38 88 VAL A N 1
ATOM 705 C CA . VAL A 1 88 ? 7.254 0.412 -13.838 1.00 91.38 88 VAL A CA 1
ATOM 706 C C . VAL A 1 88 ? 8.550 1.002 -14.398 1.00 91.38 88 VAL A C 1
ATOM 708 O O . VAL A 1 88 ? 9.056 1.991 -13.861 1.00 91.38 88 VAL A O 1
ATOM 711 N N . LYS A 1 89 ? 9.061 0.451 -15.507 1.00 88.00 89 LYS A N 1
ATOM 712 C CA . LYS A 1 89 ? 10.279 0.946 -16.176 1.00 88.00 89 LYS A CA 1
ATOM 713 C C . LYS A 1 89 ? 10.155 2.410 -16.606 1.00 88.00 89 LYS A C 1
ATOM 715 O O . LYS A 1 89 ? 11.098 3.187 -16.458 1.00 88.00 89 LYS A O 1
ATOM 720 N N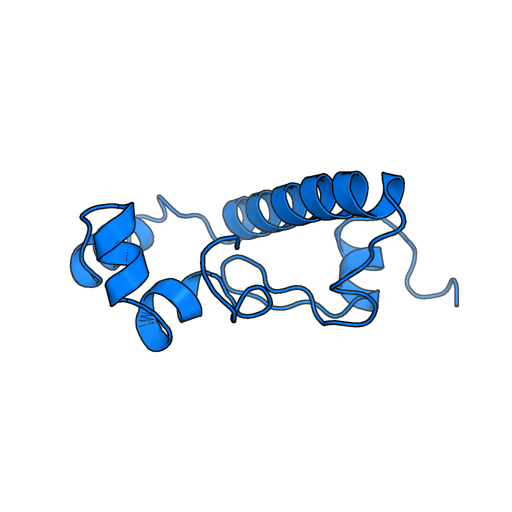 . ILE A 1 90 ? 8.978 2.806 -17.085 1.00 89.62 90 ILE A N 1
ATOM 721 C CA . ILE A 1 90 ? 8.706 4.184 -17.512 1.00 89.62 90 ILE A CA 1
ATOM 722 C C . ILE A 1 90 ? 8.574 5.118 -16.303 1.00 89.62 90 ILE A C 1
ATOM 724 O O . ILE A 1 90 ? 9.197 6.176 -16.273 1.00 89.62 90 ILE A O 1
ATOM 728 N N . VAL A 1 91 ? 7.766 4.736 -15.311 1.00 89.00 91 VAL A N 1
ATOM 729 C CA . VAL A 1 91 ? 7.381 5.604 -14.186 1.00 89.00 91 VAL A CA 1
ATOM 730 C C . VAL A 1 91 ? 8.511 5.767 -13.171 1.00 89.00 91 VAL A C 1
ATOM 732 O O . VAL A 1 91 ? 8.696 6.858 -12.637 1.00 89.00 91 VAL A O 1
ATOM 735 N N . TYR A 1 92 ? 9.267 4.701 -12.899 1.00 88.19 92 TYR A N 1
ATOM 736 C CA . TYR A 1 92 ? 10.233 4.673 -11.799 1.00 88.19 92 TYR A CA 1
ATOM 737 C C . TYR A 1 92 ? 11.689 4.515 -12.236 1.00 88.19 92 TYR A C 1
ATOM 739 O O . TYR A 1 92 ? 12.582 4.936 -11.501 1.00 88.19 92 TYR A O 1
ATOM 747 N N . GLU A 1 93 ? 11.955 3.918 -13.400 1.00 82.31 93 GLU A N 1
ATOM 748 C CA . GLU A 1 93 ? 13.328 3.707 -13.888 1.00 82.31 93 GLU A CA 1
ATOM 749 C C . GLU A 1 93 ? 13.750 4.722 -14.961 1.00 82.31 93 GLU A C 1
ATOM 751 O O . GLU A 1 93 ? 14.890 4.685 -15.420 1.00 82.31 93 GLU A O 1
ATOM 756 N N . ASN A 1 94 ? 12.863 5.657 -15.332 1.00 80.31 94 ASN A N 1
ATOM 757 C CA . ASN A 1 94 ? 13.078 6.651 -16.391 1.00 80.31 94 ASN A CA 1
ATOM 758 C C . ASN A 1 94 ? 13.542 6.029 -17.722 1.00 80.31 94 ASN A C 1
ATOM 760 O O . ASN A 1 94 ? 14.268 6.662 -18.494 1.00 80.31 94 ASN A O 1
ATOM 764 N N . ILE A 1 95 ? 13.128 4.790 -18.006 1.00 72.56 95 ILE A N 1
ATOM 765 C CA . ILE A 1 95 ? 13.441 4.122 -19.268 1.00 72.56 95 ILE A CA 1
ATOM 766 C C . ILE A 1 95 ? 12.414 4.583 -20.313 1.00 72.56 95 ILE A C 1
ATOM 768 O O . ILE A 1 95 ? 11.209 4.409 -20.109 1.00 72.56 95 ILE A O 1
ATOM 772 N N . PRO A 1 96 ? 12.847 5.183 -21.436 1.00 64.06 96 PRO A N 1
ATOM 773 C CA . PRO A 1 96 ? 11.928 5.696 -22.442 1.00 64.06 96 PRO A CA 1
ATOM 774 C C . PRO A 1 96 ? 11.151 4.558 -23.116 1.00 64.06 96 PRO A C 1
ATOM 776 O O . PRO A 1 96 ? 11.719 3.541 -23.509 1.00 64.06 96 PRO A O 1
ATOM 779 N N . ALA A 1 97 ? 9.850 4.777 -23.330 1.00 61.31 97 ALA A N 1
ATOM 780 C CA . ALA A 1 97 ? 8.899 3.800 -23.879 1.00 61.31 97 ALA A CA 1
ATOM 781 C C . ALA A 1 97 ? 9.218 3.287 -25.306 1.00 61.31 97 ALA A C 1
ATOM 783 O O . ALA A 1 97 ? 8.523 2.412 -25.816 1.00 61.31 97 ALA A O 1
ATOM 784 N N . HIS A 1 98 ? 10.247 3.829 -25.962 1.00 58.53 98 HIS A N 1
ATOM 785 C CA . HIS A 1 98 ? 10.687 3.473 -27.316 1.00 58.53 98 HIS A CA 1
ATOM 786 C C . HIS A 1 98 ? 12.027 2.721 -27.373 1.00 58.53 98 HIS A C 1
ATOM 788 O O . HIS A 1 98 ? 12.581 2.559 -28.455 1.00 58.53 98 HIS A O 1
ATOM 794 N N . ALA A 1 99 ? 12.561 2.254 -26.242 1.00 53.28 99 ALA A N 1
ATOM 795 C CA . ALA A 1 99 ? 13.837 1.531 -26.201 1.00 53.28 99 ALA A CA 1
ATOM 796 C C . ALA A 1 99 ? 13.722 -0.010 -26.292 1.00 53.28 99 ALA A C 1
ATOM 798 O O . ALA A 1 99 ? 14.669 -0.696 -25.912 1.00 53.28 99 ALA A O 1
ATOM 799 N N . ALA A 1 100 ? 12.603 -0.561 -26.775 1.00 44.09 100 ALA A N 1
ATOM 800 C CA . ALA A 1 100 ? 12.403 -2.006 -26.944 1.00 44.09 100 ALA A CA 1
ATOM 801 C C . ALA A 1 100 ? 12.019 -2.358 -28.383 1.00 44.09 100 ALA A C 1
ATOM 803 O O . ALA A 1 100 ? 11.123 -1.669 -28.925 1.00 44.09 100 ALA A O 1
#

Organism: NCBI:txid314279